Protein AF-A0A7J2XCS8-F1 (afdb_monomer_lite)

Structure (mmCIF, N/CA/C/O backbone):
data_AF-A0A7J2XCS8-F1
#
_entry.id   AF-A0A7J2XCS8-F1
#
loop_
_atom_site.group_PDB
_atom_site.id
_atom_site.type_symbol
_atom_site.label_atom_id
_atom_site.label_alt_id
_atom_site.label_comp_id
_atom_site.label_asym_id
_atom_site.label_entity_id
_atom_site.label_seq_id
_atom_site.pdbx_PDB_ins_code
_atom_site.Cartn_x
_atom_site.Cartn_y
_atom_site.Cartn_z
_atom_site.occupancy
_atom_site.B_iso_or_equiv
_atom_site.auth_seq_id
_atom_site.auth_comp_id
_atom_site.auth_asym_id
_atom_site.auth_atom_id
_atom_site.pdbx_PDB_model_num
ATOM 1 N N . MET A 1 1 ? -7.403 -5.793 -4.764 1.00 66.38 1 MET A N 1
ATOM 2 C CA . MET A 1 1 ? -7.017 -4.618 -3.941 1.00 66.38 1 MET A CA 1
ATOM 3 C C . MET A 1 1 ? -7.891 -3.380 -4.158 1.00 66.38 1 MET A C 1
ATOM 5 O O . MET A 1 1 ? -8.236 -2.741 -3.178 1.00 66.38 1 MET A O 1
ATOM 9 N N . TRP A 1 2 ? -8.329 -3.071 -5.381 1.00 72.81 2 TRP A N 1
ATOM 10 C CA . TRP A 1 2 ? -9.166 -1.901 -5.741 1.00 72.81 2 TRP A CA 1
ATOM 11 C C . TRP A 1 2 ? -10.450 -1.694 -4.916 1.00 72.81 2 TRP A C 1
ATOM 13 O O . TRP A 1 2 ? -10.930 -0.579 -4.778 1.00 72.81 2 TRP A O 1
ATOM 23 N N . LYS A 1 3 ? -11.027 -2.768 -4.358 1.00 80.25 3 LYS A N 1
ATOM 24 C CA . LYS A 1 3 ? -12.248 -2.702 -3.532 1.00 80.25 3 LYS A CA 1
ATOM 25 C C . LYS A 1 3 ? -11.978 -2.343 -2.062 1.00 80.25 3 LYS A C 1
ATOM 27 O O . LYS A 1 3 ? -12.918 -2.242 -1.276 1.00 80.25 3 LYS A O 1
ATOM 32 N N . ILE A 1 4 ? -10.713 -2.200 -1.655 1.00 84.88 4 ILE A N 1
ATOM 33 C CA . ILE A 1 4 ? -10.358 -1.847 -0.278 1.00 84.88 4 ILE A CA 1
ATOM 34 C C . ILE A 1 4 ? -10.624 -0.353 -0.077 1.00 84.88 4 ILE A C 1
ATOM 36 O O . ILE A 1 4 ? -10.026 0.500 -0.725 1.00 84.88 4 ILE A O 1
ATOM 40 N N . ARG A 1 5 ? -11.529 -0.022 0.849 1.00 82.81 5 ARG A N 1
ATOM 41 C CA . ARG A 1 5 ? -11.887 1.368 1.152 1.00 82.81 5 ARG A CA 1
ATOM 42 C C . ARG A 1 5 ? -10.666 2.149 1.647 1.00 82.81 5 ARG A C 1
ATOM 44 O O . ARG A 1 5 ? -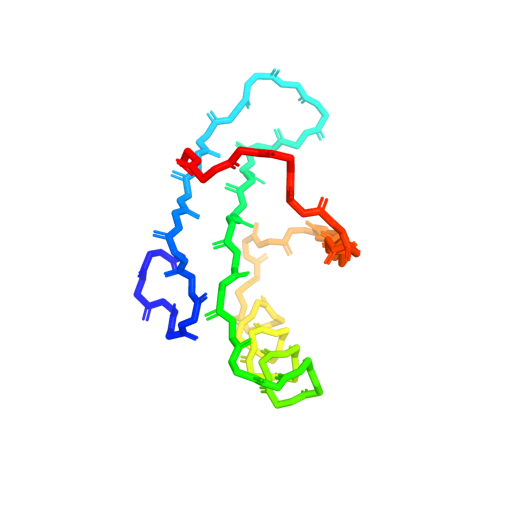10.077 1.776 2.657 1.00 82.81 5 ARG A O 1
ATOM 51 N N . GLY A 1 6 ? -10.365 3.260 0.978 1.00 86.25 6 GLY A N 1
ATOM 52 C CA . GLY A 1 6 ? -9.196 4.101 1.252 1.00 86.25 6 GLY A CA 1
ATOM 53 C C . GLY A 1 6 ? -8.077 3.939 0.223 1.00 86.25 6 GLY A C 1
ATOM 54 O O . GLY A 1 6 ? -7.193 4.785 0.182 1.00 86.25 6 GLY A O 1
ATOM 55 N N . VAL A 1 7 ? -8.130 2.912 -0.630 1.00 90.50 7 VAL A N 1
ATOM 56 C CA . VAL A 1 7 ? -7.263 2.823 -1.809 1.00 90.50 7 VAL A CA 1
ATOM 57 C C . VAL A 1 7 ? -7.777 3.801 -2.863 1.00 90.50 7 VAL A C 1
ATOM 59 O O . VAL A 1 7 ? -8.934 3.725 -3.270 1.00 90.50 7 VAL A O 1
ATOM 62 N N . GLU A 1 8 ? -6.922 4.738 -3.254 1.00 91.00 8 GLU A N 1
ATOM 63 C CA . GLU A 1 8 ? -7.188 5.752 -4.277 1.00 91.00 8 GLU A CA 1
ATOM 64 C C . GLU A 1 8 ? -6.841 5.213 -5.666 1.00 91.00 8 GLU A C 1
ATOM 66 O O . GLU A 1 8 ? -7.641 5.317 -6.591 1.00 91.00 8 GLU A O 1
ATOM 71 N N . SER A 1 9 ? -5.679 4.571 -5.799 1.00 91.44 9 SER A N 1
ATOM 72 C CA . SER A 1 9 ? -5.244 3.953 -7.050 1.00 91.44 9 SER A CA 1
ATOM 73 C C . SER A 1 9 ? -4.359 2.735 -6.800 1.00 91.44 9 SER A C 1
ATOM 75 O O . SER A 1 9 ? -3.810 2.548 -5.712 1.00 91.44 9 SER A O 1
ATOM 77 N N . VAL A 1 10 ? -4.255 1.872 -7.809 1.00 93.12 10 VAL A N 1
ATOM 78 C CA . VAL A 1 10 ? -3.397 0.685 -7.802 1.00 93.12 10 VAL A CA 1
ATOM 79 C C . VAL A 1 10 ? -2.715 0.587 -9.157 1.00 93.12 10 VAL A C 1
ATOM 81 O O . VAL A 1 10 ? -3.391 0.657 -10.182 1.00 93.12 10 VAL A O 1
ATOM 84 N N . SER A 1 11 ? -1.406 0.371 -9.144 1.00 93.44 11 SER A N 1
ATOM 85 C CA . SER A 1 11 ? -0.585 0.214 -10.339 1.00 93.44 11 SER A CA 1
ATOM 86 C C . SER A 1 11 ? 0.227 -1.068 -10.234 1.00 93.44 11 SER A C 1
ATOM 88 O O . SER A 1 11 ? 0.898 -1.295 -9.227 1.00 93.44 11 SER A O 1
ATOM 90 N N . ALA A 1 12 ? 0.184 -1.892 -11.279 1.00 94.44 12 ALA A N 1
ATOM 91 C CA . ALA A 1 12 ? 1.172 -2.945 -11.469 1.00 94.44 12 ALA A CA 1
ATOM 92 C C . ALA A 1 12 ? 2.472 -2.300 -11.958 1.00 94.44 12 ALA A C 1
ATOM 94 O O . ALA A 1 12 ? 2.430 -1.419 -12.823 1.00 94.44 12 ALA A O 1
ATOM 95 N N . VAL A 1 13 ? 3.610 -2.696 -11.396 1.00 95.44 13 VAL A N 1
ATOM 96 C CA . VAL A 1 13 ? 4.908 -2.106 -11.743 1.00 95.44 13 VAL A CA 1
ATOM 97 C C . VAL A 1 13 ? 5.904 -3.196 -12.111 1.00 95.44 13 VAL A C 1
ATOM 99 O O . VAL A 1 13 ? 5.872 -4.294 -11.569 1.00 95.44 13 VAL A O 1
ATOM 102 N N . ALA A 1 14 ? 6.800 -2.891 -13.047 1.00 92.81 14 ALA A N 1
ATOM 103 C CA . ALA A 1 14 ? 7.951 -3.737 -13.325 1.00 92.81 14 ALA A CA 1
ATOM 104 C C . ALA A 1 14 ? 9.093 -3.301 -12.398 1.00 92.81 14 ALA A C 1
ATOM 106 O O . ALA A 1 14 ? 9.615 -2.192 -12.535 1.00 92.81 14 ALA A O 1
ATOM 107 N N . GLY A 1 15 ? 9.455 -4.131 -11.419 1.00 92.06 15 GLY A N 1
ATOM 108 C CA . GLY A 1 15 ? 10.514 -3.800 -10.469 1.00 92.06 15 GLY A CA 1
ATOM 109 C C . GLY A 1 15 ? 10.528 -4.700 -9.239 1.00 92.06 15 GLY A C 1
ATOM 110 O O . GLY A 1 15 ? 10.132 -5.856 -9.295 1.00 92.06 15 GLY A O 1
ATOM 111 N N . ARG A 1 16 ? 11.003 -4.156 -8.113 1.00 91.50 16 ARG A N 1
ATOM 112 C CA . ARG A 1 16 ? 11.137 -4.892 -6.842 1.00 91.50 16 ARG A CA 1
ATOM 113 C C . ARG A 1 16 ? 9.799 -5.319 -6.224 1.00 91.50 16 ARG A C 1
ATOM 115 O O . ARG A 1 16 ? 9.781 -6.228 -5.407 1.00 91.50 16 ARG A O 1
ATOM 122 N N . TYR A 1 17 ? 8.717 -4.633 -6.566 1.00 93.56 17 TYR A N 1
ATOM 123 C CA . TYR A 1 17 ? 7.371 -4.948 -6.104 1.00 93.56 17 TYR A CA 1
ATOM 124 C C . TYR A 1 17 ? 6.501 -5.221 -7.322 1.00 93.56 17 TYR A C 1
ATOM 126 O O . TYR A 1 17 ? 6.702 -4.581 -8.350 1.00 93.56 17 TYR A O 1
ATOM 134 N N . ASP A 1 18 ? 5.511 -6.096 -7.189 1.00 93.12 18 ASP A N 1
ATOM 135 C CA . ASP A 1 18 ? 4.566 -6.370 -8.278 1.00 93.12 18 ASP A CA 1
ATOM 136 C C . ASP A 1 18 ? 3.496 -5.276 -8.386 1.00 93.12 18 ASP A C 1
ATOM 138 O O . ASP A 1 18 ? 3.019 -4.935 -9.470 1.00 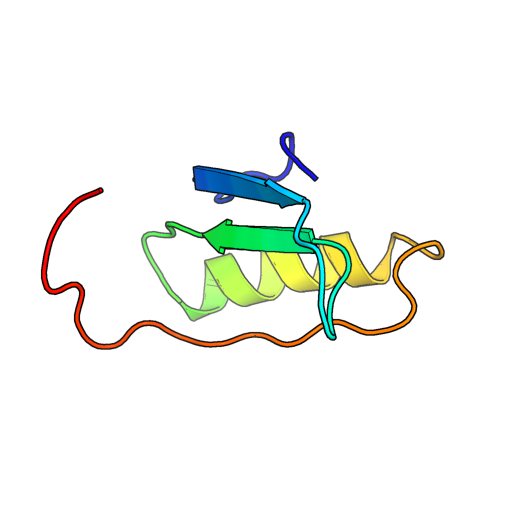93.12 18 ASP A O 1
ATOM 142 N N . VAL A 1 19 ? 3.103 -4.708 -7.238 1.00 93.25 19 VAL A N 1
ATOM 143 C CA . VAL A 1 19 ? 1.984 -3.771 -7.128 1.00 93.25 19 VAL A CA 1
ATOM 144 C C . VAL A 1 19 ? 2.306 -2.638 -6.159 1.00 93.25 19 VAL A C 1
ATOM 146 O O . VAL A 1 19 ? 2.794 -2.861 -5.052 1.00 93.25 19 VAL A O 1
ATOM 149 N N . ILE A 1 20 ? 1.945 -1.416 -6.548 1.00 93.94 20 ILE A N 1
ATOM 150 C CA . ILE A 1 20 ? 1.927 -0.237 -5.678 1.00 93.94 20 ILE A CA 1
ATOM 151 C C . ILE A 1 20 ? 0.485 0.261 -5.569 1.00 93.94 20 ILE A C 1
ATOM 153 O O . ILE A 1 20 ? -0.207 0.407 -6.574 1.00 93.94 20 ILE A O 1
ATOM 157 N N . ALA A 1 21 ? 0.027 0.537 -4.348 1.00 93.19 21 ALA A N 1
ATOM 158 C CA . ALA A 1 21 ? -1.288 1.120 -4.095 1.00 93.19 21 ALA A CA 1
ATOM 159 C C . ALA A 1 21 ? -1.151 2.487 -3.416 1.00 93.19 21 ALA A C 1
ATOM 161 O O . ALA A 1 21 ? -0.533 2.594 -2.355 1.00 93.19 21 ALA A O 1
ATOM 162 N N . LYS A 1 22 ? -1.758 3.523 -4.005 1.00 92.38 22 LYS A N 1
ATOM 163 C CA . LYS A 1 22 ? -1.896 4.845 -3.384 1.00 92.38 22 LYS A CA 1
ATOM 164 C C . LYS A 1 22 ? -3.103 4.819 -2.461 1.00 92.38 22 LYS A C 1
ATOM 166 O O . LYS A 1 22 ? -4.179 4.350 -2.836 1.00 92.38 22 LYS A O 1
ATOM 171 N N . ILE A 1 23 ? -2.927 5.309 -1.242 1.00 90.81 23 ILE A N 1
ATOM 172 C CA . ILE A 1 23 ? -3.950 5.269 -0.203 1.00 90.81 23 ILE A CA 1
ATOM 173 C C . ILE A 1 23 ? -4.228 6.690 0.264 1.00 90.81 23 ILE A C 1
ATOM 175 O O . ILE A 1 23 ? -3.321 7.389 0.712 1.00 90.81 23 ILE A O 1
ATOM 179 N N . ARG A 1 24 ? -5.504 7.082 0.237 1.00 88.62 24 ARG A N 1
ATOM 180 C CA . ARG A 1 24 ? -5.981 8.361 0.761 1.00 88.62 24 ARG A CA 1
ATOM 181 C C . ARG A 1 24 ? -6.983 8.103 1.875 1.00 88.62 24 ARG A C 1
ATOM 183 O O . ARG A 1 24 ? -8.117 7.675 1.656 1.00 88.62 24 ARG A O 1
ATOM 190 N N . THR A 1 25 ? -6.562 8.369 3.108 1.00 88.81 25 THR A N 1
ATOM 191 C CA . THR A 1 25 ? -7.410 8.227 4.299 1.00 88.81 25 THR A CA 1
ATOM 192 C C . THR A 1 25 ? -7.390 9.500 5.125 1.00 88.81 25 THR A C 1
ATOM 194 O O . THR A 1 25 ? -6.356 10.149 5.235 1.00 88.81 25 THR A O 1
ATOM 197 N N . ARG A 1 26 ? -8.521 9.835 5.754 1.00 85.75 26 ARG A N 1
ATOM 198 C CA . ARG A 1 26 ? -8.644 11.038 6.592 1.00 85.75 26 ARG A CA 1
ATOM 199 C C . ARG A 1 26 ? -7.772 10.991 7.851 1.00 85.75 26 ARG A C 1
ATOM 201 O O . ARG A 1 26 ? -7.335 12.033 8.320 1.00 85.75 26 ARG A O 1
ATOM 208 N N . THR A 1 27 ? -7.561 9.807 8.425 1.00 86.56 27 THR A N 1
ATOM 209 C CA . THR A 1 27 ? -6.720 9.616 9.611 1.00 86.56 27 THR A CA 1
ATOM 210 C C . THR A 1 27 ? -5.787 8.432 9.410 1.00 86.56 27 THR A C 1
ATOM 212 O O . THR A 1 27 ? -6.229 7.343 9.042 1.00 86.56 27 THR A O 1
ATOM 215 N N . LEU A 1 28 ? -4.500 8.651 9.687 1.00 80.94 28 LEU A N 1
ATOM 216 C CA . LEU A 1 28 ? -3.441 7.677 9.431 1.00 80.94 28 LEU A CA 1
ATOM 217 C C . LEU A 1 28 ? -3.690 6.360 10.174 1.00 80.94 28 LEU A C 1
ATOM 219 O O . LEU A 1 28 ? -3.705 5.307 9.553 1.00 80.94 28 LEU A O 1
ATOM 223 N N . LEU A 1 29 ? -3.995 6.427 11.474 1.00 83.94 29 LEU A N 1
ATOM 224 C CA . LEU A 1 29 ? -4.161 5.243 12.322 1.00 83.94 29 LEU A CA 1
ATOM 225 C C . LEU A 1 29 ? -5.311 4.329 11.862 1.00 83.94 29 LEU A C 1
ATOM 227 O O . LEU A 1 29 ? -5.116 3.134 11.667 1.00 83.94 29 LEU A O 1
ATOM 231 N N . LYS A 1 30 ? -6.5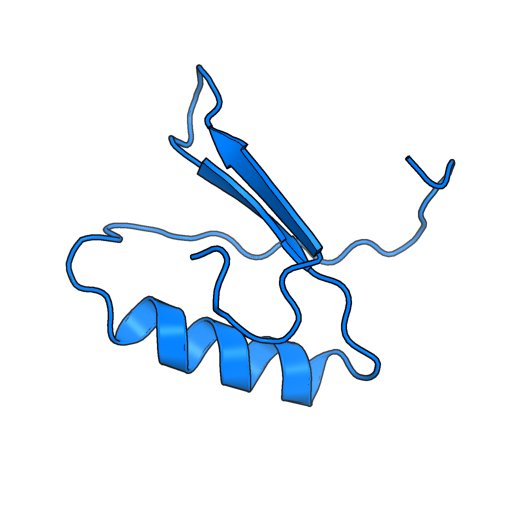08 4.893 11.631 1.00 81.31 30 LYS A N 1
ATOM 232 C CA . LYS A 1 30 ? -7.682 4.101 11.219 1.00 81.31 30 LYS A CA 1
ATOM 233 C C . LYS A 1 30 ? -7.555 3.583 9.787 1.00 81.31 30 LYS A C 1
ATOM 235 O O . LYS A 1 30 ? -8.070 2.509 9.484 1.00 81.31 30 LYS A O 1
ATOM 240 N N . GLY A 1 31 ? -6.921 4.357 8.902 1.00 80.69 31 GLY A N 1
ATOM 241 C CA . GLY A 1 31 ? -6.638 3.934 7.532 1.00 80.69 31 GLY A CA 1
ATOM 242 C C . GLY A 1 31 ? -5.652 2.773 7.500 1.00 80.69 31 GLY A C 1
ATOM 243 O O . GLY A 1 31 ? -5.942 1.739 6.900 1.00 80.69 31 GLY A O 1
ATOM 244 N N . TYR A 1 32 ? -4.546 2.929 8.225 1.00 84.06 32 TYR A N 1
ATOM 245 C CA . TYR A 1 32 ? -3.495 1.932 8.378 1.00 84.06 32 TYR A CA 1
ATOM 246 C C . TYR A 1 32 ? -4.040 0.608 8.923 1.00 84.06 32 TYR A C 1
ATOM 248 O O . TYR A 1 32 ? -3.951 -0.403 8.230 1.00 84.06 32 TYR A O 1
ATOM 256 N N . GLU A 1 33 ? -4.697 0.610 10.093 1.00 87.75 33 GLU A N 1
ATOM 257 C CA . GLU A 1 33 ? -5.242 -0.622 10.687 1.00 87.75 33 GLU A CA 1
ATOM 258 C C . GLU A 1 33 ? -6.206 -1.345 9.746 1.00 87.75 33 GLU A C 1
ATOM 260 O O . GLU A 1 33 ? -6.140 -2.562 9.585 1.00 87.75 33 GLU A O 1
ATOM 265 N N . ARG A 1 34 ? -7.123 -0.604 9.116 1.00 87.44 34 ARG A N 1
ATOM 266 C CA . ARG A 1 34 ? -8.146 -1.204 8.256 1.00 87.44 34 ARG A CA 1
ATOM 267 C C . ARG A 1 34 ? -7.538 -1.859 7.022 1.00 87.44 34 ARG A C 1
ATOM 269 O O . ARG A 1 34 ? -8.021 -2.906 6.592 1.00 87.44 34 ARG A O 1
ATOM 276 N N . ILE A 1 35 ? -6.541 -1.214 6.426 1.00 89.44 35 ILE A N 1
ATOM 277 C CA . ILE A 1 35 ? -5.914 -1.696 5.199 1.00 89.44 35 ILE A CA 1
ATOM 278 C C . ILE A 1 35 ? -5.001 -2.868 5.522 1.00 89.44 35 ILE A C 1
ATOM 280 O O . ILE A 1 35 ? -5.122 -3.897 4.868 1.00 89.44 35 ILE A O 1
ATOM 284 N N . ILE A 1 36 ? -4.185 -2.775 6.569 1.00 89.06 36 ILE A N 1
ATOM 285 C CA . ILE A 1 36 ? -3.267 -3.855 6.941 1.00 89.06 36 ILE A CA 1
ATOM 286 C C . ILE A 1 36 ? -4.009 -5.106 7.361 1.00 89.06 36 ILE A C 1
ATOM 288 O O . ILE A 1 36 ? -3.743 -6.151 6.783 1.00 89.06 36 ILE A O 1
ATOM 292 N N . ARG A 1 37 ? -5.034 -5.000 8.217 1.00 89.56 37 ARG A N 1
ATOM 293 C CA . ARG A 1 37 ? -5.871 -6.163 8.555 1.00 89.56 37 ARG A CA 1
ATOM 294 C C . ARG A 1 37 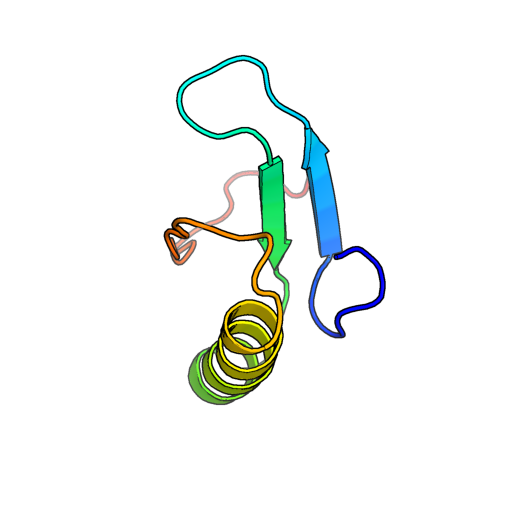? -6.472 -6.814 7.312 1.00 89.56 37 ARG A C 1
ATOM 296 O O . ARG A 1 37 ? -6.690 -8.017 7.285 1.00 89.56 37 ARG A O 1
ATOM 303 N N . LYS A 1 38 ? -6.773 -6.031 6.269 1.00 90.25 38 LYS A N 1
ATOM 304 C CA . LYS A 1 38 ? -7.286 -6.580 5.012 1.00 90.25 38 LYS A CA 1
ATOM 305 C C . LYS A 1 38 ? -6.188 -7.248 4.183 1.00 90.25 38 LYS A C 1
ATOM 307 O O . LYS A 1 38 ? -6.467 -8.294 3.604 1.00 90.25 38 LYS A O 1
ATOM 312 N N . LEU A 1 39 ? -4.985 -6.679 4.137 1.00 89.94 39 LE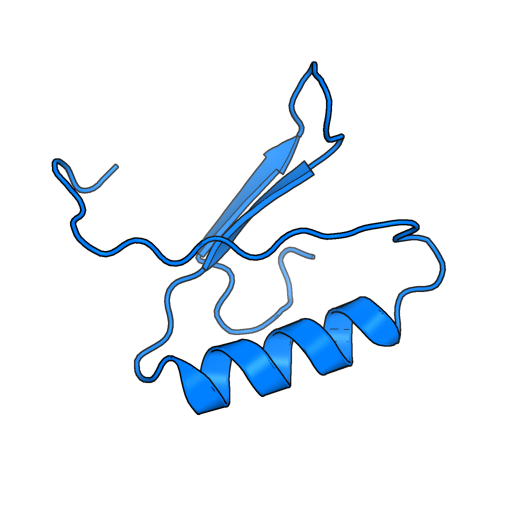U A N 1
ATOM 313 C CA . LEU A 1 39 ? -3.833 -7.261 3.442 1.00 89.94 39 LEU A CA 1
ATOM 314 C C . LEU A 1 39 ? -3.358 -8.552 4.125 1.00 89.94 39 LEU A C 1
ATOM 316 O O . LEU A 1 39 ? -3.131 -9.533 3.435 1.00 89.94 39 LEU A O 1
ATOM 320 N N . GLU A 1 40 ? -3.325 -8.599 5.458 1.00 89.69 40 GLU A N 1
ATOM 321 C CA . GLU A 1 40 ? -2.970 -9.796 6.240 1.00 89.69 40 GLU A CA 1
ATOM 322 C C . GLU A 1 40 ? -3.923 -10.975 5.989 1.00 89.69 40 GLU A C 1
ATOM 324 O O . GLU A 1 40 ? -3.527 -12.131 6.080 1.00 89.69 40 GLU A O 1
ATOM 329 N N . THR A 1 41 ? -5.183 -10.706 5.628 1.00 91.56 41 THR A N 1
ATOM 330 C CA . THR A 1 41 ? -6.141 -11.767 5.258 1.00 91.56 41 THR A CA 1
ATOM 331 C C . THR A 1 41 ? -5.967 -12.288 3.829 1.00 91.56 41 THR A C 1
ATOM 333 O O . THR A 1 41 ? -6.723 -13.165 3.414 1.00 91.56 41 THR A O 1
ATOM 336 N N . MET A 1 42 ? -5.033 -11.736 3.050 1.00 91.12 42 MET A N 1
ATOM 337 C CA . MET A 1 42 ? -4.774 -12.129 1.664 1.00 91.12 42 MET A CA 1
ATOM 338 C C . MET A 1 42 ? -3.494 -12.975 1.602 1.00 91.12 42 MET A C 1
ATOM 340 O O . MET A 1 42 ? -2.410 -12.405 1.503 1.00 91.12 42 MET A O 1
ATOM 344 N N . PRO A 1 43 ? -3.593 -14.319 1.609 1.00 89.88 43 PRO A N 1
ATOM 345 C CA . PRO A 1 43 ? -2.419 -15.200 1.640 1.00 89.88 43 PRO A CA 1
ATOM 346 C C . PRO A 1 43 ? -1.537 -15.096 0.386 1.00 89.88 43 PRO A C 1
ATOM 348 O O . PRO A 1 43 ? -0.393 -15.531 0.396 1.00 89.88 43 PRO A O 1
ATOM 351 N N . GLU A 1 44 ? -2.057 -14.512 -0.695 1.00 91.88 44 GLU A N 1
ATOM 352 C CA . GLU A 1 44 ? -1.323 -14.272 -1.940 1.00 91.88 44 GLU A CA 1
ATOM 353 C C . GLU A 1 44 ? -0.319 -13.111 -1.834 1.00 91.88 44 GLU A C 1
ATOM 355 O O . GLU A 1 44 ? 0.568 -12.981 -2.674 1.00 91.88 44 GLU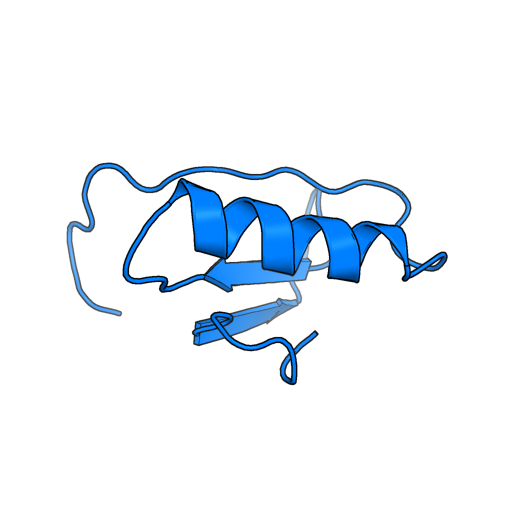 A O 1
ATOM 360 N N . ILE A 1 45 ? -0.435 -12.267 -0.801 1.00 91.25 45 ILE A N 1
ATOM 361 C CA . ILE A 1 45 ? 0.516 -11.187 -0.532 1.00 91.25 45 ILE A CA 1
ATOM 362 C C . ILE A 1 45 ? 1.618 -11.737 0.372 1.00 91.25 45 ILE A C 1
ATOM 364 O O . ILE A 1 45 ? 1.418 -11.909 1.571 1.00 91.25 45 ILE A O 1
ATOM 368 N N . GLN A 1 46 ? 2.789 -11.996 -0.207 1.00 91.88 46 GLN A N 1
ATOM 369 C CA . GLN A 1 46 ? 3.935 -12.541 0.531 1.00 91.88 46 GLN A CA 1
ATOM 370 C C . GLN A 1 46 ? 4.607 -11.488 1.423 1.00 91.88 46 GLN A C 1
ATOM 372 O O . GLN A 1 46 ? 4.982 -11.772 2.556 1.00 91.88 46 GLN A O 1
ATOM 377 N N . GLU A 1 47 ? 4.740 -10.261 0.917 1.00 90.94 47 GLU A N 1
ATOM 378 C CA . GLU A 1 47 ? 5.352 -9.135 1.618 1.00 90.94 47 GLU A CA 1
ATOM 379 C C . GLU A 1 47 ? 4.634 -7.840 1.221 1.00 90.94 47 GLU A C 1
ATOM 381 O O . GLU A 1 47 ? 4.203 -7.671 0.078 1.00 90.94 47 GLU A O 1
ATOM 386 N N . PHE A 1 48 ? 4.513 -6.899 2.156 1.00 92.12 48 PHE A N 1
ATOM 387 C CA . PHE A 1 48 ? 4.059 -5.547 1.854 1.00 92.12 48 PHE A CA 1
ATOM 388 C C . PHE A 1 48 ? 4.873 -4.517 2.632 1.00 92.12 48 PHE A C 1
ATOM 390 O O . PHE A 1 48 ? 5.336 -4.765 3.745 1.00 92.12 48 PHE A O 1
ATOM 397 N N . ARG A 1 49 ? 4.998 -3.315 2.061 1.00 91.94 49 ARG A N 1
ATOM 398 C CA . ARG A 1 49 ? 5.648 -2.175 2.710 1.00 91.94 49 ARG A CA 1
ATOM 399 C C . ARG A 1 49 ? 4.732 -0.963 2.705 1.00 91.94 49 ARG A C 1
ATOM 401 O O . ARG A 1 49 ? 4.253 -0.545 1.654 1.00 91.94 49 ARG A O 1
ATOM 408 N N . TRP A 1 50 ? 4.533 -0.367 3.877 1.00 90.25 50 TRP A N 1
ATOM 409 C CA . TRP A 1 50 ? 3.797 0.885 4.019 1.00 90.25 50 TRP A CA 1
ATOM 410 C C . TRP A 1 50 ? 4.752 2.078 4.022 1.00 90.25 50 TRP A C 1
ATOM 412 O O . TRP A 1 50 ? 5.679 2.127 4.828 1.00 90.25 50 TRP A O 1
ATOM 422 N N . ASN A 1 51 ? 4.494 3.068 3.166 1.00 90.81 51 ASN A N 1
ATOM 423 C CA . ASN A 1 51 ? 5.212 4.341 3.169 1.00 90.81 51 ASN A CA 1
ATOM 424 C C . ASN A 1 51 ? 4.205 5.484 3.307 1.00 90.81 51 ASN A C 1
ATOM 426 O O . ASN A 1 51 ? 3.303 5.628 2.483 1.00 90.81 51 ASN A O 1
ATOM 430 N N . SER A 1 52 ? 4.358 6.295 4.353 1.00 89.94 52 SER A N 1
ATOM 431 C CA . SER A 1 52 ? 3.514 7.470 4.574 1.00 89.94 52 SER A CA 1
ATOM 432 C C . SER A 1 52 ? 4.038 8.651 3.765 1.00 89.94 52 SER A C 1
ATOM 434 O O . SER A 1 52 ? 5.221 8.983 3.835 1.00 89.94 52 SER A O 1
ATOM 436 N N . VAL A 1 53 ? 3.151 9.316 3.029 1.00 89.12 53 VAL A N 1
ATOM 437 C CA . VAL A 1 53 ? 3.489 10.536 2.291 1.00 89.12 53 VAL A CA 1
ATOM 438 C C . VAL A 1 53 ? 3.339 11.734 3.226 1.00 89.12 53 VAL A C 1
ATOM 440 O O . VAL A 1 53 ? 2.240 12.029 3.685 1.00 89.12 53 VAL A O 1
ATOM 443 N N . LEU A 1 54 ? 4.449 12.412 3.532 1.00 88.38 54 LEU A N 1
ATOM 444 C CA . LEU A 1 54 ? 4.455 13.606 4.393 1.00 88.38 54 LEU A CA 1
ATOM 445 C C . LEU A 1 54 ? 4.087 14.884 3.630 1.00 88.38 54 LEU A C 1
ATOM 447 O O . LEU A 1 54 ? 3.526 15.812 4.206 1.00 88.38 54 LEU A O 1
ATOM 451 N N . LYS A 1 55 ? 4.416 14.934 2.337 1.00 88.00 55 LYS A N 1
ATOM 452 C CA . LYS A 1 55 ? 4.136 16.062 1.453 1.00 88.00 55 LYS A CA 1
ATOM 453 C C . LYS A 1 55 ? 3.914 15.550 0.033 1.00 88.00 55 LYS A C 1
ATOM 455 O O . LYS A 1 55 ? 4.796 14.899 -0.521 1.00 88.00 55 LYS A O 1
ATOM 460 N N . GLU A 1 56 ? 2.754 15.853 -0.541 1.00 85.88 56 GLU A N 1
ATOM 461 C CA . GLU A 1 56 ? 2.509 15.720 -1.981 1.00 85.88 56 GLU A CA 1
ATOM 462 C C . GLU A 1 56 ? 2.953 17.027 -2.656 1.00 85.88 56 GLU A C 1
ATOM 464 O O . GLU A 1 56 ? 2.629 18.115 -2.177 1.00 85.88 56 GLU A O 1
ATOM 469 N N . TRP A 1 57 ? 3.754 16.928 -3.718 1.00 87.44 57 TRP A N 1
ATOM 470 C CA . TRP A 1 57 ? 4.224 18.100 -4.469 1.00 87.44 57 TRP A CA 1
ATOM 471 C C . TRP A 1 57 ? 3.224 18.512 -5.553 1.00 87.44 57 TRP A C 1
ATOM 473 O O . TRP A 1 57 ? 2.989 19.700 -5.737 1.00 87.44 57 TRP A O 1
ATOM 483 N N . GLU A 1 58 ? 2.587 17.533 -6.198 1.00 84.19 58 GLU A N 1
ATOM 484 C CA . GLU A 1 58 ? 1.516 17.715 -7.178 1.00 84.19 58 GLU A CA 1
ATOM 485 C C . GLU A 1 58 ? 0.405 16.688 -6.922 1.00 84.19 58 GLU A C 1
ATOM 487 O O . GLU A 1 58 ? 0.675 15.555 -6.511 1.00 84.19 58 GLU A O 1
ATOM 492 N N . ASN A 1 59 ? -0.847 17.086 -7.163 1.00 66.56 59 ASN A N 1
ATOM 493 C CA . ASN A 1 59 ? -1.985 16.170 -7.145 1.00 66.56 59 ASN A CA 1
ATOM 494 C C . ASN A 1 59 ? -2.106 15.515 -8.522 1.00 66.56 59 ASN A C 1
ATOM 496 O O . ASN A 1 59 ? -2.765 16.060 -9.407 1.00 66.56 59 ASN A O 1
ATOM 500 N N . VAL A 1 60 ? -1.447 14.367 -8.677 1.00 61.84 60 VAL A N 1
ATOM 501 C CA . VAL A 1 60 ? -1.619 13.452 -9.815 1.00 61.84 60 VAL A CA 1
ATOM 502 C C . VAL A 1 60 ? -2.461 12.254 -9.391 1.00 61.84 60 VAL A C 1
ATOM 504 O O . VAL A 1 60 ? -2.227 11.727 -8.267 1.00 61.84 60 VAL A O 1
#

Foldseek 3Di:
DVPQPQFPDKDQDDDPDRIDTDGHDPDDVVSVVSVVVVVVVDPVPPDDDDDDDPDDPDDD

Radius of gyration: 11.91 Å; chains: 1; bounding box: 23×33×26 Å

Sequence (60 aa):
MWKIRGVESVSAVAGRYDVIAKIRTRTLLKGYERIIRKLETMPEIQEFRWNSVLKEWENV

pLDDT: mean 87.8, std 6.7, range [61.84, 95.44]

Secondary structure (DSSP, 8-state):
-TTSTTEEEEEE-SSS-SEEEEE--SSHHHHHHHHHHHHHT-TT---------S--SS--